Protein AF-A0A9W8G2Y6-F1 (afdb_monomer_lite)

Foldseek 3Di:
DPPDCVVVVLLVVLVVPPPRPDAAEEEPQPVCQQVDDPPPHGDPDDDDDDDPDARYKYWHHPHPDSDIDIDTDHPPPPD

Sequence (79 aa):
MVLDFDWLAKFLTVFANSMASQLTVSNVARFGFYQADFGFGPPAHMEHCPAFVPEFLTLQPLGLDSSTSTIWSILNDRK

InterPro domains:
  IPR023213 Chloramphenicol acetyltransferase-like domain superfamily [G3DSA:3.30.559.10] (2-77)

pLDDT: mean 70.19, std 12.54, range [36.5, 93.94]

Organism: NCBI:txid417178

Radius of gyration: 14.95 Å; chains: 1; bounding box: 40×17×45 Å

Secondary structure (DSSP, 8-state):
-----HHHHHHHHHHH-TT----EEEE-TTS-GGG--SSS-S-S---------TTEEEEEE-SSSS-EEEEEE------

Structure (mmCIF, N/CA/C/O backbone):
data_AF-A0A9W8G2Y6-F1
#
_entry.id   AF-A0A9W8G2Y6-F1
#
loop_
_atom_site.group_PDB
_atom_site.id
_atom_site.type_symbol
_atom_site.label_atom_id
_atom_site.label_alt_id
_atom_site.label_comp_id
_atom_site.label_asym_id
_atom_site.label_entity_id
_atom_site.label_seq_id
_atom_site.pdbx_PDB_ins_code
_atom_site.Cartn_x
_atom_site.Cartn_y
_atom_site.Cartn_z
_atom_site.occupancy
_atom_site.B_iso_or_equiv
_atom_site.auth_seq_id
_atom_site.auth_comp_id
_atom_site.auth_asym_id
_atom_site.auth_atom_id
_at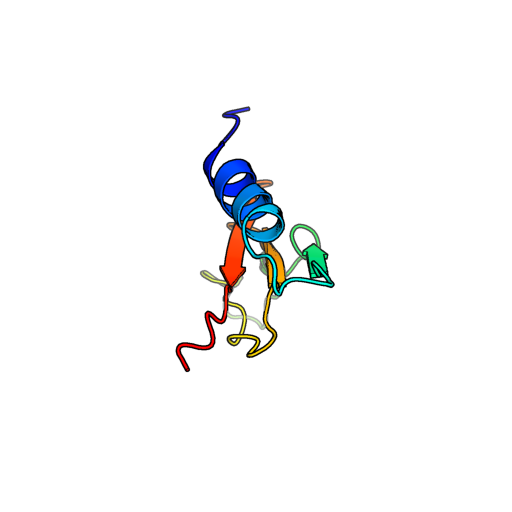om_site.pdbx_PDB_model_num
ATOM 1 N N . MET A 1 1 ? 16.383 9.020 7.024 1.00 36.50 1 MET A N 1
ATOM 2 C CA . MET A 1 1 ? 15.195 8.264 7.465 1.00 36.50 1 MET A CA 1
ATOM 3 C C . MET A 1 1 ? 14.302 9.252 8.195 1.00 36.50 1 MET A C 1
ATOM 5 O O . MET A 1 1 ? 14.533 9.511 9.366 1.00 36.50 1 MET A O 1
ATOM 9 N N . VAL A 1 2 ? 13.405 9.927 7.474 1.00 37.81 2 VAL A N 1
ATOM 10 C CA . VAL A 1 2 ? 12.410 10.800 8.111 1.00 37.81 2 VAL A CA 1
ATOM 11 C C . VAL A 1 2 ? 11.360 9.858 8.679 1.00 37.81 2 VAL A C 1
ATOM 13 O O . VAL A 1 2 ? 10.734 9.119 7.925 1.00 37.81 2 VAL A O 1
ATOM 16 N N . LEU A 1 3 ? 11.265 9.794 10.004 1.00 43.78 3 LEU A N 1
ATOM 17 C CA . LEU A 1 3 ? 10.181 9.089 10.671 1.00 43.78 3 LEU A CA 1
ATOM 18 C C . LEU A 1 3 ? 8.927 9.934 10.455 1.00 43.78 3 LEU A C 1
ATOM 20 O O . LEU A 1 3 ? 8.699 10.908 11.165 1.00 43.78 3 LEU A O 1
ATOM 24 N N . ASP A 1 4 ? 8.178 9.613 9.407 1.00 61.47 4 ASP A N 1
ATOM 25 C CA . ASP A 1 4 ? 6.811 10.091 9.262 1.00 61.47 4 ASP A CA 1
ATOM 26 C C . ASP A 1 4 ? 6.011 9.506 10.436 1.00 61.47 4 ASP A C 1
ATOM 28 O O . ASP A 1 4 ? 6.020 8.294 10.638 1.00 61.47 4 ASP A O 1
ATOM 32 N N . PHE A 1 5 ? 5.413 10.350 11.274 1.00 64.50 5 PHE A N 1
ATOM 33 C CA . PHE A 1 5 ? 4.605 9.921 12.421 1.00 64.50 5 PHE A CA 1
ATOM 34 C C . PHE A 1 5 ? 3.104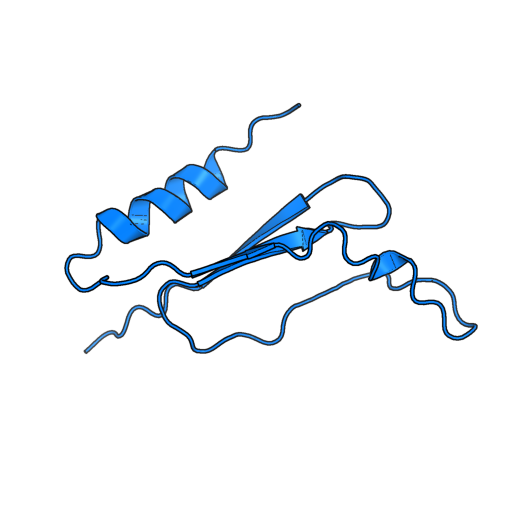 9.917 12.097 1.00 64.50 5 PHE A C 1
ATOM 36 O O . PHE A 1 5 ? 2.314 9.439 12.916 1.00 64.50 5 PHE A O 1
ATOM 43 N N . ASP A 1 6 ? 2.695 10.368 10.905 1.00 70.88 6 ASP A N 1
ATOM 44 C CA . ASP A 1 6 ? 1.282 10.401 10.510 1.00 70.88 6 ASP A CA 1
ATOM 45 C C . ASP A 1 6 ? 0.690 8.995 10.419 1.00 70.88 6 ASP A C 1
ATOM 47 O O . ASP A 1 6 ? -0.473 8.782 10.771 1.00 70.88 6 ASP A O 1
ATOM 51 N N . TRP A 1 7 ? 1.478 8.006 9.984 1.00 67.81 7 TRP A N 1
ATOM 52 C CA . TRP A 1 7 ? 1.019 6.615 9.962 1.00 67.81 7 TRP A CA 1
ATOM 53 C C . TRP A 1 7 ? 0.774 6.084 11.377 1.00 67.81 7 TRP A C 1
ATOM 55 O O . TRP A 1 7 ? -0.191 5.352 11.579 1.00 67.81 7 TRP A O 1
ATOM 65 N N . LEU A 1 8 ? 1.601 6.473 12.358 1.00 71.44 8 LEU A N 1
ATOM 66 C CA . LEU A 1 8 ? 1.444 6.050 13.748 1.00 71.44 8 LEU A CA 1
ATOM 67 C C . LEU A 1 8 ? 0.208 6.710 14.360 1.00 71.44 8 LEU A C 1
ATOM 69 O O . LEU A 1 8 ? -0.568 6.039 15.031 1.00 71.44 8 LEU A O 1
ATOM 73 N N . ALA A 1 9 ? -0.017 7.995 14.086 1.00 73.75 9 ALA A N 1
ATOM 74 C CA . ALA A 1 9 ? -1.227 8.688 14.517 1.00 73.75 9 ALA A CA 1
ATOM 75 C C . ALA A 1 9 ? -2.488 8.010 13.955 1.00 73.75 9 ALA A C 1
ATOM 77 O O . ALA A 1 9 ? -3.408 7.706 14.711 1.00 73.75 9 ALA A O 1
ATOM 78 N N . LYS A 1 10 ? -2.504 7.688 12.655 1.00 71.31 10 LYS A N 1
ATOM 79 C CA . LYS A 1 10 ? -3.602 6.947 12.013 1.00 71.31 10 LYS A CA 1
ATOM 80 C C . LYS A 1 10 ? -3.764 5.548 12.608 1.00 71.31 10 LYS A C 1
ATOM 82 O O . LYS A 1 10 ? -4.868 5.181 12.988 1.00 71.31 10 LYS A O 1
ATOM 87 N N . PHE A 1 11 ? -2.676 4.811 12.802 1.00 71.00 11 PHE A N 1
ATOM 88 C CA . PHE A 1 11 ? -2.691 3.504 13.461 1.00 71.00 11 PHE A CA 1
ATOM 89 C C . PHE A 1 11 ? -3.315 3.567 14.862 1.00 71.00 11 PHE A C 1
ATOM 91 O O . PHE A 1 11 ? -4.183 2.761 15.197 1.00 71.00 11 PHE A O 1
ATOM 98 N N . LEU A 1 12 ? -2.935 4.567 15.661 1.00 74.62 12 LEU A N 1
ATOM 99 C CA . LEU A 1 12 ? -3.443 4.735 17.019 1.00 74.62 12 LEU A CA 1
ATOM 100 C C . LEU A 1 12 ? -4.943 5.062 17.070 1.00 74.62 12 LEU A C 1
ATOM 102 O O . LEU A 1 12 ? -5.594 4.722 18.056 1.00 74.62 12 LEU A O 1
ATOM 106 N N . THR A 1 13 ? -5.519 5.651 16.014 1.00 72.75 13 THR A N 1
ATOM 107 C CA . THR A 1 13 ? -6.969 5.929 15.965 1.00 72.75 13 THR A CA 1
ATOM 108 C C . THR A 1 13 ? -7.835 4.668 15.976 1.00 72.75 13 THR A C 1
ATOM 110 O O . THR A 1 13 ? -8.977 4.743 16.420 1.00 72.75 13 THR A O 1
ATOM 113 N N . VAL A 1 14 ? -7.303 3.498 15.600 1.00 66.31 14 VAL A N 1
ATOM 114 C CA . VAL A 1 14 ? -8.036 2.223 15.738 1.00 66.31 14 VAL A CA 1
ATOM 115 C C . VAL A 1 14 ? -8.263 1.874 17.196 1.00 66.31 14 VAL A C 1
ATOM 117 O O . VAL A 1 14 ? -9.366 1.497 17.562 1.00 66.31 14 VAL A O 1
ATOM 120 N N . PHE A 1 15 ? -7.253 2.058 18.051 1.00 67.62 15 PHE A N 1
ATOM 121 C CA . PHE A 1 15 ? -7.405 1.793 19.485 1.00 67.62 15 PHE A CA 1
ATOM 122 C C . PHE A 1 15 ? -8.332 2.797 20.175 1.00 67.62 15 PHE A C 1
ATOM 124 O O . PHE A 1 15 ? -8.825 2.522 21.265 1.00 67.62 15 PHE A O 1
ATOM 131 N N . ALA A 1 16 ? -8.569 3.957 19.556 1.00 70.62 16 ALA A N 1
ATOM 132 C CA . ALA A 1 16 ? -9.554 4.924 20.026 1.00 70.62 16 ALA A CA 1
ATOM 133 C C . ALA A 1 16 ? -10.991 4.572 19.596 1.00 70.62 16 ALA A C 1
ATOM 135 O O . ALA A 1 16 ? -11.939 5.093 20.184 1.00 70.62 16 ALA A O 1
ATOM 136 N N . ASN A 1 17 ? -11.173 3.699 18.598 1.00 70.56 17 ASN A N 1
ATOM 137 C CA . ASN A 1 17 ? -12.488 3.227 18.184 1.00 70.56 17 ASN A CA 1
ATOM 138 C C . ASN A 1 17 ? -12.915 2.041 19.063 1.00 70.56 17 ASN A C 1
ATOM 140 O O . ASN A 1 17 ? -12.441 0.924 18.894 1.00 70.56 17 ASN A O 1
ATOM 144 N N . SER A 1 18 ? -13.845 2.261 19.994 1.00 66.75 18 SER A N 1
ATOM 145 C CA . SER A 1 18 ? -14.361 1.202 20.877 1.00 66.75 18 SER A CA 1
ATOM 146 C C . SER A 1 18 ? -15.178 0.126 20.151 1.00 66.75 18 SER A C 1
ATOM 148 O O . SER A 1 18 ? -15.459 -0.917 20.740 1.00 66.75 18 SER A O 1
ATOM 150 N N . MET A 1 19 ? -15.562 0.369 18.893 1.00 69.56 19 MET A N 1
ATOM 151 C CA . MET A 1 19 ? -16.229 -0.611 18.031 1.00 69.56 19 MET A CA 1
ATOM 152 C C . MET A 1 19 ? -15.246 -1.430 17.186 1.00 69.56 19 MET A C 1
ATOM 154 O O . MET A 1 19 ? -15.647 -2.439 16.603 1.00 69.56 19 MET A O 1
ATOM 158 N N . ALA A 1 20 ? -13.973 -1.028 17.150 1.00 67.25 20 ALA A N 1
ATOM 159 C CA . ALA A 1 20 ? -12.924 -1.749 16.454 1.00 67.25 20 ALA A CA 1
ATOM 160 C C . ALA A 1 20 ? -12.580 -3.037 17.193 1.00 67.25 20 ALA A C 1
ATOM 162 O O . ALA A 1 20 ? -12.141 -3.014 18.343 1.00 67.25 20 ALA A O 1
ATOM 163 N N . SER A 1 21 ? -12.746 -4.173 16.522 1.00 72.31 21 SER A N 1
ATOM 164 C CA . SER A 1 21 ? -12.302 -5.473 17.045 1.00 72.31 21 SER A CA 1
ATOM 165 C C . SER A 1 21 ? -11.124 -6.048 16.265 1.00 72.31 21 SER A C 1
ATOM 167 O O . SER A 1 21 ? -10.467 -6.970 16.750 1.00 72.31 21 SER A O 1
ATOM 169 N N . GLN A 1 22 ? -10.824 -5.503 15.080 1.00 73.69 22 GLN A N 1
ATOM 170 C CA . GLN A 1 22 ? -9.812 -6.055 14.195 1.00 73.69 22 GLN A CA 1
ATOM 171 C C . GLN A 1 22 ? -9.160 -4.974 13.333 1.00 73.69 22 GLN A C 1
ATOM 173 O O . GLN A 1 22 ? -9.792 -4.386 12.469 1.00 73.69 22 GLN A O 1
ATOM 178 N N . LEU A 1 23 ? -7.843 -4.821 13.473 1.00 74.88 23 LEU A N 1
ATOM 179 C CA . LEU A 1 23 ? -7.035 -4.070 12.519 1.00 74.88 23 LEU A CA 1
ATOM 180 C C . LEU A 1 23 ? -6.423 -5.015 11.491 1.00 74.88 23 LEU A C 1
ATOM 182 O O . LEU A 1 23 ? -5.690 -5.939 11.852 1.00 74.88 23 LEU A O 1
ATOM 186 N N . THR A 1 24 ? -6.654 -4.740 10.212 1.00 76.81 24 THR A N 1
ATOM 187 C CA . THR A 1 24 ? -5.977 -5.456 9.130 1.00 76.81 24 THR A CA 1
ATOM 188 C C . THR A 1 24 ? -4.891 -4.577 8.523 1.00 76.81 24 THR A C 1
ATOM 190 O O . THR A 1 24 ? -5.158 -3.482 8.031 1.00 76.81 24 THR A O 1
ATOM 193 N N . VAL A 1 25 ? -3.655 -5.078 8.535 1.00 78.06 25 VAL A N 1
ATOM 194 C CA . VAL A 1 25 ? -2.497 -4.419 7.923 1.00 78.06 25 VAL A CA 1
ATOM 195 C C . VAL A 1 25 ? -2.015 -5.255 6.746 1.00 78.06 25 VAL A C 1
ATOM 197 O O . VAL A 1 25 ? -1.602 -6.400 6.921 1.00 78.06 25 VAL A O 1
ATOM 200 N N . SER A 1 26 ? -2.042 -4.674 5.551 1.00 79.56 26 SER A N 1
ATOM 201 C CA . SER A 1 26 ? -1.476 -5.260 4.337 1.00 79.56 26 SER A CA 1
ATOM 202 C C . SER A 1 26 ? -0.231 -4.488 3.909 1.00 79.56 26 SER A C 1
ATOM 204 O O . SER A 1 26 ? -0.192 -3.259 3.968 1.00 79.56 26 SER A O 1
ATOM 206 N N . ASN A 1 27 ? 0.808 -5.200 3.476 1.00 80.12 27 ASN A N 1
ATOM 207 C CA . ASN A 1 27 ? 2.038 -4.593 2.981 1.00 80.12 27 ASN A CA 1
ATOM 208 C C . ASN A 1 27 ? 2.339 -5.094 1.574 1.00 80.12 27 ASN A C 1
ATOM 210 O O . ASN A 1 27 ? 2.646 -6.269 1.376 1.00 80.12 27 ASN A O 1
ATOM 214 N N . VAL A 1 28 ? 2.302 -4.172 0.618 1.00 80.44 28 VAL A N 1
ATOM 215 C CA . VAL A 1 28 ? 2.606 -4.433 -0.787 1.00 80.44 28 VAL A CA 1
ATOM 216 C C . VAL A 1 28 ? 3.765 -3.578 -1.311 1.00 80.44 28 VAL A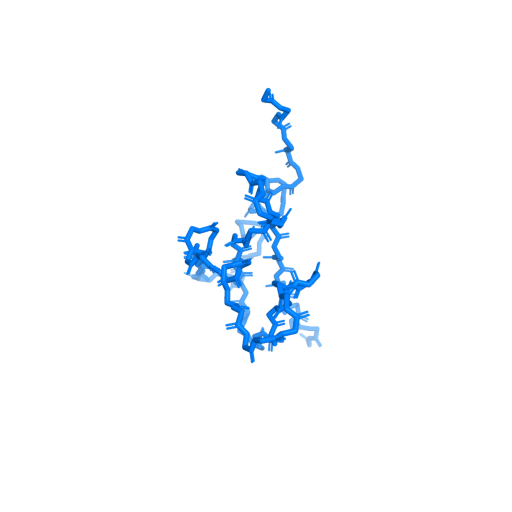 C 1
ATOM 218 O O . VAL A 1 28 ? 4.045 -3.560 -2.509 1.00 80.44 28 VAL A O 1
ATOM 221 N N . ALA A 1 29 ? 4.503 -2.910 -0.421 1.00 76.50 29 ALA A N 1
ATOM 222 C CA . ALA A 1 29 ? 5.594 -1.992 -0.752 1.00 76.50 29 ALA A CA 1
ATOM 223 C C . ALA A 1 29 ? 6.730 -2.601 -1.593 1.00 76.50 29 ALA A C 1
ATOM 225 O O . ALA A 1 29 ? 7.518 -1.873 -2.185 1.00 76.50 29 ALA A O 1
ATOM 226 N N . ARG A 1 30 ? 6.853 -3.932 -1.640 1.00 77.25 30 ARG A N 1
ATOM 227 C CA . ARG A 1 30 ? 7.940 -4.637 -2.347 1.00 77.25 30 ARG A CA 1
ATOM 228 C C . ARG A 1 30 ? 7.453 -5.626 -3.400 1.00 77.25 30 ARG A C 1
ATOM 230 O O . ARG A 1 30 ? 8.211 -6.488 -3.825 1.00 77.25 30 ARG A O 1
ATOM 237 N N . PHE A 1 31 ? 6.204 -5.494 -3.838 1.00 80.62 31 PHE A N 1
ATOM 238 C CA . PHE A 1 31 ? 5.605 -6.389 -4.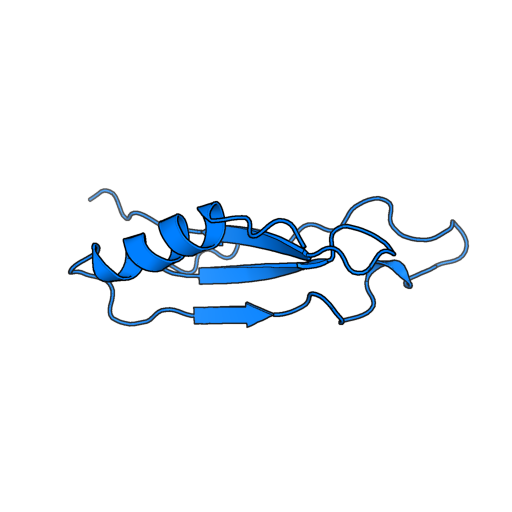834 1.00 80.62 31 PHE A CA 1
ATOM 239 C C . PHE A 1 31 ? 6.051 -6.085 -6.275 1.00 80.62 31 PHE 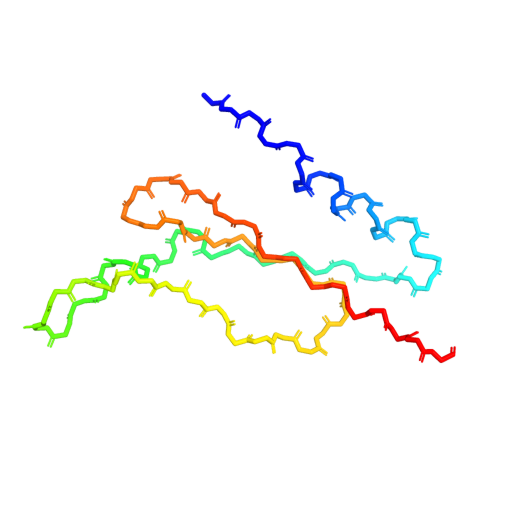A C 1
ATOM 241 O O . PHE A 1 31 ? 5.647 -6.780 -7.198 1.00 80.62 31 PHE A O 1
ATOM 248 N N . GLY A 1 32 ? 6.897 -5.067 -6.481 1.00 81.06 32 GLY A N 1
ATOM 249 C CA . GLY A 1 32 ? 7.486 -4.780 -7.789 1.00 81.06 32 GLY A CA 1
ATOM 250 C C . GLY A 1 32 ? 6.519 -4.153 -8.795 1.00 81.06 32 GLY A C 1
ATOM 251 O O . GLY A 1 32 ? 6.780 -4.217 -9.987 1.00 81.06 32 GLY A O 1
ATOM 252 N N . PHE A 1 33 ? 5.424 -3.517 -8.356 1.00 84.88 33 PHE A N 1
ATOM 253 C CA . PHE A 1 33 ? 4.439 -2.918 -9.273 1.00 84.88 33 PHE A CA 1
ATOM 254 C C . PHE A 1 33 ? 5.055 -1.928 -10.264 1.00 84.88 33 PHE A C 1
ATOM 256 O O . PHE A 1 33 ? 4.704 -1.936 -11.437 1.00 84.88 33 PHE A O 1
ATOM 263 N N . TYR A 1 34 ? 6.033 -1.136 -9.823 1.00 84.56 34 TYR A N 1
ATOM 264 C CA . TYR A 1 34 ? 6.739 -0.182 -10.679 1.00 84.56 34 TYR A CA 1
ATOM 265 C C . TYR A 1 34 ? 7.710 -0.832 -11.687 1.00 84.56 34 TYR A C 1
ATOM 267 O O . TYR A 1 34 ? 8.338 -0.129 -12.470 1.00 84.56 34 TYR A O 1
ATOM 275 N N . GLN A 1 35 ? 7.839 -2.163 -11.684 1.00 86.56 35 GLN A N 1
ATOM 276 C CA . GLN A 1 35 ? 8.613 -2.942 -12.660 1.00 86.56 35 GLN A CA 1
ATOM 277 C C . GLN A 1 35 ? 7.722 -3.547 -13.758 1.00 86.56 35 GLN A C 1
ATOM 279 O O . GLN A 1 35 ? 8.238 -4.157 -14.692 1.00 86.56 35 GLN A O 1
ATOM 284 N N . ALA A 1 36 ? 6.396 -3.408 -13.652 1.00 87.44 36 ALA A N 1
ATOM 285 C CA . ALA A 1 36 ? 5.462 -3.911 -14.649 1.00 87.44 36 ALA A CA 1
ATOM 286 C C . ALA A 1 36 ? 5.518 -3.052 -15.924 1.00 87.44 36 ALA A C 1
ATOM 288 O O . ALA A 1 36 ? 4.881 -2.005 -15.997 1.00 87.44 36 ALA A O 1
ATOM 289 N N . ASP A 1 37 ? 6.272 -3.499 -16.928 1.00 88.75 37 ASP A N 1
ATOM 290 C CA . ASP A 1 37 ? 6.364 -2.852 -18.239 1.00 88.75 37 ASP A CA 1
ATOM 291 C C . ASP A 1 37 ? 5.720 -3.732 -19.318 1.00 88.75 37 ASP A C 1
ATOM 293 O O . ASP A 1 37 ? 6.099 -4.886 -19.522 1.00 88.75 37 ASP A O 1
ATOM 297 N N . PHE A 1 38 ? 4.737 -3.167 -20.015 1.00 91.38 38 PHE A N 1
ATOM 298 C CA . PHE A 1 38 ? 4.011 -3.819 -21.109 1.00 91.38 38 PHE A CA 1
ATOM 299 C C . PHE A 1 38 ? 4.473 -3.347 -22.500 1.00 91.38 38 PHE A C 1
ATOM 301 O O . PHE A 1 38 ? 3.789 -3.594 -23.491 1.00 91.38 38 PHE A O 1
ATOM 308 N N . GLY A 1 39 ? 5.613 -2.656 -22.584 1.00 93.94 39 GLY A N 1
ATOM 309 C CA . GLY A 1 39 ? 6.178 -2.087 -23.812 1.00 93.94 39 GLY A CA 1
ATOM 310 C C . GLY A 1 39 ? 5.993 -0.573 -23.954 1.00 93.94 39 GLY A C 1
ATOM 311 O O . GLY A 1 39 ? 6.355 -0.016 -24.989 1.00 93.94 39 GLY A O 1
ATOM 312 N N . PHE A 1 40 ? 5.450 0.096 -22.932 1.00 91.44 40 PHE A N 1
ATOM 313 C CA . PHE A 1 40 ? 5.222 1.550 -22.905 1.00 91.44 40 PHE A CA 1
ATOM 314 C C . PHE A 1 40 ? 5.948 2.244 -21.744 1.00 91.44 40 PHE A C 1
ATOM 316 O O . PHE A 1 40 ? 5.763 3.444 -21.531 1.00 91.44 40 PHE A O 1
ATOM 323 N N . GLY A 1 41 ? 6.788 1.506 -21.016 1.00 88.44 41 GLY A N 1
ATOM 324 C CA . GLY A 1 41 ? 7.474 1.969 -19.823 1.00 88.44 41 GLY A CA 1
ATOM 325 C C . GLY A 1 41 ? 6.743 1.589 -18.530 1.00 88.44 41 GLY A C 1
ATOM 326 O O . GLY A 1 41 ? 5.608 1.104 -18.555 1.00 88.44 41 GLY A O 1
ATOM 327 N N . PRO A 1 42 ? 7.407 1.793 -17.380 1.00 87.75 42 PRO A N 1
ATOM 328 C CA . PRO A 1 42 ? 6.861 1.459 -16.072 1.00 87.75 42 PRO A CA 1
ATOM 329 C C . PRO A 1 42 ? 5.685 2.372 -15.677 1.00 87.75 42 PRO A C 1
ATOM 331 O O . PRO A 1 42 ? 5.568 3.497 -16.177 1.00 87.75 42 PRO A O 1
ATOM 334 N N . PRO A 1 43 ? 4.830 1.941 -14.732 1.00 87.12 43 PRO A N 1
ATOM 335 C CA . PRO A 1 43 ? 3.709 2.739 -14.253 1.00 87.12 43 PRO A CA 1
ATOM 336 C C . PRO A 1 43 ? 4.198 4.022 -13.577 1.00 87.12 43 PRO A C 1
ATOM 338 O O . PRO A 1 43 ? 5.101 3.991 -12.745 1.00 87.12 43 PRO A O 1
ATOM 341 N N . ALA A 1 44 ? 3.562 5.153 -13.878 1.00 83.75 44 ALA A N 1
ATOM 342 C CA . ALA A 1 44 ? 3.840 6.413 -13.184 1.00 83.75 44 ALA A CA 1
ATOM 343 C C . ALA A 1 44 ? 3.182 6.476 -11.792 1.00 83.75 44 ALA A C 1
ATOM 345 O O . ALA A 1 44 ? 3.666 7.166 -10.897 1.00 83.75 44 ALA A O 1
ATOM 346 N N . HIS A 1 45 ? 2.078 5.753 -11.600 1.00 81.50 45 HIS A N 1
ATOM 347 C CA . HIS A 1 45 ? 1.310 5.736 -10.363 1.00 81.50 45 HIS A CA 1
ATOM 348 C C . HIS A 1 45 ? 0.726 4.345 -10.113 1.00 81.50 45 HIS A C 1
ATOM 350 O O . HIS A 1 45 ? 0.393 3.624 -11.054 1.00 81.50 45 HIS A O 1
ATOM 356 N N . MET A 1 46 ? 0.596 3.998 -8.838 1.00 77.75 46 MET A N 1
ATOM 357 C CA . MET A 1 46 ? -0.121 2.828 -8.367 1.00 77.75 46 MET A CA 1
ATOM 358 C C . MET A 1 46 ? -1.123 3.303 -7.322 1.00 77.75 46 MET A C 1
ATOM 360 O O . MET A 1 46 ? -0.766 4.035 -6.400 1.00 77.75 46 MET A O 1
ATOM 364 N N . GLU A 1 47 ? -2.370 2.887 -7.499 1.00 77.00 47 GLU A N 1
ATOM 365 C CA . GLU A 1 47 ? -3.454 3.152 -6.567 1.00 77.00 47 GLU A CA 1
ATOM 366 C C . GLU A 1 47 ? -4.139 1.831 -6.235 1.00 77.00 47 GLU A C 1
ATOM 368 O O . GLU A 1 47 ? -4.283 0.947 -7.086 1.00 77.00 47 GLU A O 1
ATOM 373 N N . HIS A 1 48 ? -4.589 1.699 -4.994 1.00 72.31 48 HIS A N 1
ATOM 374 C CA . HIS A 1 48 ? -5.472 0.613 -4.612 1.00 72.31 48 HIS A CA 1
ATOM 375 C C . HIS A 1 48 ? -6.923 1.001 -4.871 1.00 72.31 48 HIS A C 1
ATOM 377 O O . HIS A 1 48 ? -7.372 2.068 -4.460 1.00 72.31 48 HIS A O 1
ATOM 383 N N . CYS A 1 49 ? -7.687 0.090 -5.478 1.00 72.56 49 CYS A N 1
ATOM 384 C CA . CYS A 1 49 ? -9.141 0.203 -5.465 1.00 72.56 49 CYS A CA 1
ATOM 385 C C . CYS A 1 49 ? -9.609 0.277 -3.997 1.00 72.56 49 CYS A C 1
ATOM 387 O O . CYS A 1 49 ? -9.163 -0.559 -3.200 1.00 72.56 49 CYS A O 1
ATOM 389 N N . PRO A 1 50 ? -10.462 1.248 -3.614 1.00 64.50 50 PRO A N 1
ATOM 390 C CA . PRO A 1 50 ? -10.886 1.417 -2.232 1.00 64.50 50 PRO A CA 1
ATOM 391 C C . PRO A 1 50 ? -11.476 0.120 -1.680 1.00 64.50 50 PRO A C 1
ATOM 393 O O . PRO A 1 50 ? -12.517 -0.358 -2.132 1.00 64.50 50 PRO A O 1
ATOM 396 N N . ALA A 1 51 ? -10.807 -0.460 -0.686 1.00 63.12 51 ALA A N 1
ATOM 397 C CA . ALA A 1 51 ? -11.379 -1.552 0.077 1.00 63.12 51 ALA A CA 1
ATOM 398 C C . ALA A 1 51 ? -12.443 -0.960 1.008 1.00 63.12 51 ALA A C 1
ATOM 400 O O . ALA A 1 51 ? -12.122 -0.182 1.908 1.00 63.12 51 ALA A O 1
ATOM 401 N N . PHE A 1 52 ? -13.708 -1.345 0.819 1.00 62.56 52 PHE A N 1
ATOM 402 C CA . PHE A 1 52 ? -14.799 -1.031 1.750 1.00 62.56 52 PHE A CA 1
ATOM 403 C C . PHE A 1 52 ? -14.745 -1.920 3.003 1.00 62.56 52 PHE A C 1
ATOM 405 O O . PHE A 1 52 ? -15.763 -2.418 3.478 1.00 62.56 52 PHE A O 1
ATOM 412 N N . VAL A 1 53 ? -13.541 -2.165 3.510 1.00 63.59 53 VAL A N 1
ATOM 413 C CA . VAL A 1 53 ? -13.321 -2.930 4.731 1.00 63.59 53 VAL A CA 1
ATOM 414 C C . VAL A 1 53 ? -12.985 -1.917 5.822 1.00 63.59 53 VAL A C 1
ATOM 416 O O . VAL A 1 53 ? -12.050 -1.133 5.634 1.00 63.59 53 VAL A O 1
ATOM 419 N N . PRO A 1 54 ? -13.757 -1.862 6.921 1.00 65.94 54 PRO A N 1
ATOM 420 C CA . PRO A 1 54 ? -13.401 -1.019 8.052 1.00 65.94 54 PRO A CA 1
ATOM 421 C C . PRO A 1 54 ? -12.030 -1.425 8.601 1.00 65.94 54 PRO A C 1
ATOM 423 O O . PRO A 1 54 ? -11.642 -2.588 8.527 1.00 65.94 54 PRO A O 1
ATOM 426 N N . GLU A 1 55 ? -11.301 -0.447 9.143 1.00 69.06 55 GLU A N 1
ATOM 427 C CA . GLU A 1 55 ? -10.045 -0.676 9.875 1.00 69.06 55 GLU A CA 1
ATOM 428 C C . GLU A 1 55 ? -8.958 -1.364 9.034 1.00 69.06 55 GLU A C 1
ATOM 430 O O . GLU A 1 55 ? -8.300 -2.319 9.461 1.00 69.06 55 GLU A O 1
ATOM 435 N N . PHE A 1 56 ? -8.750 -0.847 7.820 1.00 73.25 56 PHE A N 1
ATOM 436 C CA . PHE A 1 56 ? -7.755 -1.368 6.890 1.00 73.25 56 PHE A CA 1
ATOM 437 C C . PHE A 1 56 ? -6.617 -0.372 6.645 1.00 73.25 56 PHE A C 1
ATOM 439 O O . PHE A 1 56 ? -6.825 0.783 6.254 1.00 73.25 56 PHE A O 1
ATOM 446 N N . LEU A 1 57 ? -5.392 -0.863 6.825 1.00 74.44 57 LEU A N 1
ATOM 447 C CA . LEU A 1 57 ? -4.151 -0.167 6.518 1.00 74.44 57 LEU A CA 1
ATOM 448 C C . LEU A 1 57 ? -3.422 -0.873 5.383 1.00 74.44 57 LEU A C 1
ATOM 450 O O . LEU A 1 57 ? -3.164 -2.072 5.464 1.00 74.44 57 LEU A O 1
ATOM 454 N N . THR A 1 58 ? -3.010 -0.118 4.367 1.00 75.50 58 THR A N 1
ATOM 455 C CA . THR A 1 58 ? -2.108 -0.616 3.323 1.00 75.50 58 THR A CA 1
ATOM 456 C C . THR A 1 58 ? -0.832 0.195 3.256 1.00 75.50 58 THR A C 1
ATOM 458 O O . THR A 1 58 ? -0.859 1.418 3.138 1.00 75.50 58 THR A O 1
ATOM 461 N N . LEU A 1 59 ? 0.296 -0.506 3.277 1.00 75.75 59 LEU A N 1
ATOM 462 C CA . LEU A 1 59 ? 1.602 0.047 2.943 1.00 75.75 59 LEU A CA 1
ATOM 463 C C . LEU A 1 59 ? 1.884 -0.239 1.469 1.00 75.75 59 LEU A C 1
ATOM 465 O O . LEU A 1 59 ? 1.936 -1.403 1.068 1.00 75.75 59 LEU A O 1
ATOM 469 N N . GLN A 1 60 ? 2.075 0.805 0.672 1.00 74.75 60 GLN A N 1
ATOM 470 C CA . GLN A 1 60 ? 2.271 0.717 -0.774 1.00 74.75 60 GLN A CA 1
ATOM 471 C C . GLN A 1 60 ? 3.606 1.361 -1.192 1.00 74.75 60 GLN A C 1
ATOM 473 O O . GLN A 1 60 ? 4.126 2.217 -0.472 1.00 74.75 60 GLN A O 1
ATOM 478 N N . PRO A 1 61 ? 4.191 0.970 -2.335 1.00 73.00 61 PRO A N 1
ATOM 479 C CA . PRO A 1 61 ? 5.387 1.627 -2.847 1.00 73.00 61 PRO A CA 1
ATOM 480 C C . PRO A 1 61 ? 5.047 3.032 -3.357 1.00 73.00 61 PRO A C 1
ATOM 482 O O . PRO A 1 61 ? 3.964 3.249 -3.896 1.00 73.00 61 PRO A O 1
ATOM 485 N N . LEU A 1 62 ? 5.967 3.981 -3.203 1.00 72.06 62 LEU A N 1
ATOM 486 C CA . LEU A 1 62 ? 5.847 5.340 -3.737 1.00 72.06 62 LEU A CA 1
ATOM 487 C C . LEU A 1 62 ? 6.847 5.537 -4.890 1.00 72.06 62 LEU A C 1
ATOM 489 O O . LEU A 1 62 ? 7.661 6.444 -4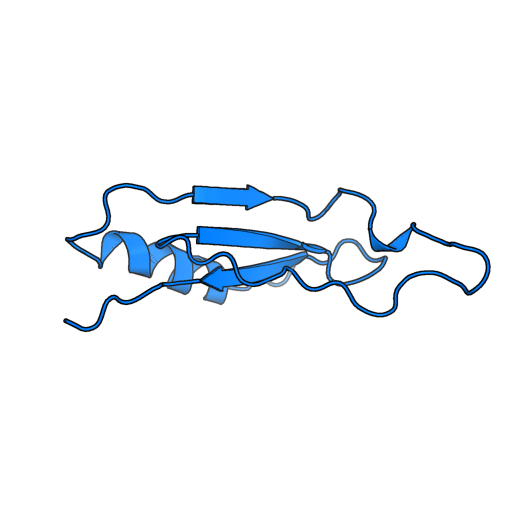.863 1.00 72.06 62 LEU A O 1
ATOM 493 N N . GLY A 1 63 ? 6.772 4.687 -5.915 1.00 68.56 63 GLY A N 1
ATOM 494 C CA . GLY A 1 63 ? 7.666 4.744 -7.074 1.00 68.56 63 GLY A CA 1
ATOM 495 C C . GLY A 1 63 ? 8.615 3.553 -7.195 1.00 68.56 63 GLY A C 1
ATOM 496 O O . GLY A 1 63 ? 8.442 2.507 -6.566 1.00 68.56 63 GLY A O 1
ATOM 497 N N . LEU A 1 64 ? 9.614 3.714 -8.069 1.00 64.00 64 LEU A N 1
ATOM 498 C CA . LEU A 1 64 ? 10.711 2.756 -8.273 1.00 64.00 64 LEU A CA 1
ATOM 499 C C . LEU A 1 64 ? 11.739 2.775 -7.131 1.00 64.00 64 LEU A C 1
ATOM 501 O O . LEU A 1 64 ? 12.553 1.857 -7.014 1.00 64.00 64 LEU A O 1
ATOM 505 N N . ASP A 1 65 ? 11.740 3.830 -6.325 1.00 62.28 65 ASP A N 1
ATOM 506 C CA . ASP A 1 65 ? 12.584 3.991 -5.155 1.00 62.28 65 ASP A CA 1
ATOM 507 C C . ASP A 1 65 ? 12.035 3.210 -3.950 1.00 62.28 65 ASP A C 1
ATOM 509 O O . ASP A 1 65 ? 10.896 2.755 -3.905 1.00 62.28 65 ASP A O 1
ATOM 513 N N . SER A 1 66 ? 12.873 3.028 -2.931 1.00 56.47 66 SER A N 1
ATOM 514 C CA . SER A 1 66 ? 12.523 2.293 -1.709 1.00 56.47 66 SER A CA 1
ATOM 515 C C . SER A 1 66 ? 11.577 3.059 -0.773 1.00 56.47 66 SER A C 1
ATOM 517 O O . SER A 1 66 ? 11.540 2.770 0.426 1.00 56.47 66 SER A O 1
ATOM 519 N N . SER A 1 67 ? 10.885 4.081 -1.272 1.00 64.25 67 SER A N 1
ATOM 520 C CA . SER A 1 67 ? 9.963 4.887 -0.489 1.00 64.25 67 SER A CA 1
ATOM 521 C C . SER A 1 67 ? 8.602 4.189 -0.401 1.00 64.25 67 SER A C 1
ATOM 523 O O . SER A 1 67 ? 8.140 3.506 -1.317 1.00 64.25 67 SER A O 1
ATOM 525 N N . THR A 1 68 ? 7.973 4.297 0.765 1.00 60.75 68 THR A N 1
ATOM 526 C CA . THR A 1 68 ? 6.692 3.651 1.058 1.00 60.75 68 THR A CA 1
ATOM 527 C C . THR A 1 68 ? 5.680 4.708 1.437 1.00 60.75 68 THR A C 1
ATOM 529 O O . THR A 1 68 ? 5.962 5.537 2.301 1.00 60.75 68 THR A O 1
ATOM 532 N N . SER A 1 69 ? 4.499 4.660 0.835 1.00 67.06 69 SER A N 1
ATOM 533 C CA . SER A 1 69 ? 3.355 5.453 1.269 1.00 67.06 69 SER A CA 1
ATOM 534 C C . SER A 1 69 ? 2.337 4.589 2.008 1.00 67.06 69 SER A C 1
ATOM 536 O O . SER A 1 69 ? 2.316 3.363 1.902 1.00 67.06 69 SER A O 1
ATOM 538 N N . THR A 1 70 ? 1.519 5.253 2.815 1.00 63.09 70 THR A N 1
ATOM 539 C CA . THR A 1 70 ? 0.559 4.621 3.718 1.00 63.09 70 THR A CA 1
ATOM 540 C C . THR A 1 70 ? -0.842 5.053 3.302 1.00 63.09 70 THR A C 1
ATOM 542 O O . THR A 1 70 ? -1.181 6.231 3.430 1.00 63.09 70 THR A O 1
ATOM 545 N N . ILE A 1 71 ? -1.663 4.115 2.833 1.00 64.38 71 ILE A N 1
ATOM 546 C CA . ILE A 1 71 ? -3.099 4.326 2.617 1.00 64.38 71 ILE A CA 1
ATOM 547 C C . ILE A 1 71 ? -3.846 3.821 3.844 1.00 64.38 71 ILE A C 1
ATOM 549 O O . ILE A 1 71 ? -3.658 2.687 4.283 1.00 64.38 71 ILE A O 1
ATOM 553 N N . TRP A 1 72 ? -4.717 4.667 4.378 1.00 60.88 72 TRP A N 1
ATOM 554 C CA . TRP A 1 72 ? -5.492 4.391 5.577 1.00 60.88 72 TRP A CA 1
ATOM 555 C C . TRP A 1 72 ? -6.980 4.587 5.291 1.00 60.88 72 TRP A C 1
ATOM 557 O O . TRP A 1 72 ? -7.382 5.690 4.918 1.00 60.88 72 TRP A O 1
ATOM 567 N N . SER A 1 73 ? -7.782 3.535 5.469 1.00 57.47 73 SER A N 1
ATOM 568 C CA . SER A 1 73 ? -9.237 3.583 5.315 1.00 57.47 73 SER A CA 1
ATOM 569 C C . SER A 1 73 ? -9.904 3.296 6.660 1.00 57.47 73 SER A C 1
ATOM 571 O O . SER A 1 73 ? -9.922 2.159 7.132 1.00 57.47 73 SER A O 1
ATOM 573 N N . ILE A 1 74 ? -10.458 4.340 7.286 1.00 56.03 74 ILE A N 1
ATOM 574 C CA . ILE A 1 74 ? -11.460 4.182 8.345 1.00 56.03 74 ILE A CA 1
ATOM 575 C C . ILE A 1 74 ? -12.812 4.394 7.688 1.00 56.03 74 ILE A C 1
ATOM 577 O O . ILE A 1 74 ? -13.208 5.527 7.405 1.00 56.03 74 ILE A O 1
ATOM 581 N N . LEU A 1 75 ? -13.540 3.304 7.470 1.00 51.75 75 LEU A N 1
ATOM 582 C CA . LEU A 1 75 ? -14.987 3.393 7.359 1.00 51.75 75 LEU A CA 1
ATOM 583 C C . LEU A 1 75 ? -15.526 3.719 8.751 1.00 51.75 75 LEU A C 1
ATOM 585 O O . LEU A 1 75 ? -15.756 2.833 9.566 1.00 51.75 75 LEU A O 1
ATOM 589 N N . ASN A 1 76 ? -15.690 5.012 9.029 1.00 47.53 76 ASN A N 1
ATOM 590 C CA . ASN A 1 76 ? -16.572 5.447 10.099 1.00 47.53 76 ASN A CA 1
ATOM 591 C C . ASN A 1 76 ? -17.988 5.205 9.584 1.00 47.53 76 ASN A C 1
ATOM 593 O O . ASN A 1 76 ? -18.509 6.020 8.816 1.00 47.53 76 ASN A O 1
ATOM 597 N N . ASP A 1 77 ? -18.597 4.092 9.984 1.00 44.91 77 ASP A N 1
ATOM 598 C CA . ASP A 1 77 ? -20.043 3.942 9.888 1.00 44.91 77 ASP A CA 1
ATOM 599 C C . ASP A 1 77 ? -20.662 5.047 10.754 1.00 44.91 77 ASP A C 1
ATOM 601 O O . ASP A 1 77 ? -20.773 4.944 11.973 1.00 44.91 77 ASP A O 1
ATOM 605 N N . ARG A 1 78 ? -21.006 6.178 10.128 1.00 45.94 78 ARG A N 1
ATOM 606 C CA . ARG A 1 78 ? -21.884 7.166 10.749 1.00 45.94 78 ARG A CA 1
ATOM 607 C C . ARG A 1 78 ? -23.298 6.598 10.700 1.00 45.94 78 ARG A C 1
ATOM 609 O O . ARG A 1 78 ? -24.009 6.842 9.723 1.00 45.94 78 ARG A O 1
ATOM 616 N N . LYS A 1 79 ? -23.702 5.862 11.729 1.00 37.44 79 LYS A N 1
ATOM 617 C CA . LYS A 1 79 ? -25.115 5.661 12.061 1.00 37.44 79 LYS A CA 1
ATOM 618 C C . LYS A 1 79 ? -25.327 5.798 13.555 1.00 37.44 79 LYS A C 1
ATOM 620 O O . LYS A 1 79 ? -24.602 5.121 14.309 1.00 37.44 79 LYS A O 1
#